Protein AF-A0A527GU09-F1 (afdb_monomer_lite)

Radius of gyration: 23.4 Å; chains: 1; bounding box: 58×32×61 Å

Secondary structure (DSSP, 8-state):
---HHHHHHHHHHHHHHHT-EE-TTT--EES-TT-GGGGG---HHHHHHHHHHHHHHHHHHHTGGG-----------SPPHHHHHHHHHHHHHHHHHHHHHHTSTTTHHHHHHHHHHHHHHHH-S-GGGTTTT-THHHHHHHHHHHHHHHH-

pLDDT: mean 88.24, std 10.56, range [45.12, 97.31]

Structure (mmCIF, N/CA/C/O backbone):
data_AF-A0A527GU09-F1
#
_entry.id   AF-A0A527GU09-F1
#
loop_
_atom_site.group_PDB
_atom_site.id
_atom_site.type_symbol
_atom_site.label_atom_id
_atom_site.label_alt_id
_atom_site.label_comp_id
_atom_site.label_asym_id
_atom_site.label_entity_id
_atom_site.label_seq_id
_atom_site.pdbx_PDB_ins_code
_atom_site.Cartn_x
_atom_site.Cartn_y
_atom_site.Cartn_z
_atom_site.occupancy
_atom_site.B_iso_or_equiv
_atom_site.auth_seq_id
_atom_site.auth_comp_id
_atom_site.auth_asym_id
_atom_site.auth_atom_id
_atom_site.pdbx_PDB_model_num
ATOM 1 N N . HIS A 1 1 ? -3.955 -21.034 -8.053 1.00 45.12 1 HIS A N 1
ATOM 2 C CA . HIS A 1 1 ? -2.641 -21.628 -8.387 1.00 45.12 1 HIS A CA 1
ATOM 3 C C . HIS A 1 1 ? -1.957 -20.777 -9.452 1.00 45.12 1 HIS A C 1
ATOM 5 O O . HIS A 1 1 ? -2.577 -20.508 -10.473 1.00 45.12 1 HIS A O 1
ATOM 11 N N . GLY A 1 2 ? -0.737 -20.290 -9.207 1.00 72.62 2 GLY A N 1
ATOM 12 C CA . GLY A 1 2 ? 0.011 -19.499 -10.193 1.00 72.62 2 GLY A CA 1
ATOM 13 C C . GLY A 1 2 ? 0.634 -20.396 -11.265 1.00 72.62 2 GLY A C 1
ATOM 14 O O . GLY A 1 2 ? 1.247 -21.406 -10.936 1.00 72.62 2 GLY A O 1
ATOM 15 N N . SER A 1 3 ? 0.469 -20.050 -12.543 1.00 92.00 3 SER A N 1
ATOM 16 C CA . SER A 1 3 ? 1.135 -20.753 -13.647 1.00 92.00 3 SER A CA 1
ATOM 17 C C . SER A 1 3 ? 2.580 -20.269 -13.772 1.00 92.00 3 SER A C 1
ATOM 19 O O . SER A 1 3 ? 2.814 -19.077 -13.969 1.00 92.00 3 SER A O 1
ATOM 21 N N . ILE A 1 4 ? 3.540 -21.195 -13.699 1.00 92.94 4 ILE A N 1
ATOM 22 C CA . ILE A 1 4 ? 4.978 -20.910 -13.852 1.00 92.94 4 ILE A CA 1
ATOM 23 C C . ILE A 1 4 ? 5.263 -20.244 -15.204 1.00 92.94 4 ILE A C 1
ATOM 25 O O . ILE A 1 4 ? 6.051 -19.306 -15.277 1.00 92.94 4 ILE A O 1
ATOM 29 N N . VAL A 1 5 ? 4.567 -20.671 -16.261 1.00 95.00 5 VAL A N 1
ATOM 30 C CA . VAL A 1 5 ? 4.703 -20.088 -17.604 1.00 95.00 5 VAL A CA 1
ATOM 31 C C . VAL A 1 5 ? 4.284 -18.618 -17.605 1.00 95.00 5 VAL A C 1
ATOM 33 O O . VAL A 1 5 ? 4.988 -17.785 -18.167 1.00 95.00 5 VAL A O 1
ATOM 36 N N . LYS A 1 6 ? 3.182 -18.274 -16.921 1.00 91.88 6 LYS A N 1
ATOM 37 C CA . LYS A 1 6 ? 2.744 -16.876 -16.780 1.00 91.88 6 LYS A CA 1
ATOM 38 C C . LYS A 1 6 ? 3.761 -16.052 -15.988 1.00 91.88 6 LYS A C 1
ATOM 40 O O . LYS A 1 6 ? 4.061 -14.933 -16.382 1.00 91.88 6 LYS A O 1
ATOM 45 N N . ALA A 1 7 ? 4.318 -16.606 -14.910 1.00 92.94 7 ALA A N 1
ATOM 46 C CA . ALA A 1 7 ? 5.339 -15.921 -14.119 1.00 92.94 7 ALA A CA 1
ATOM 47 C C . ALA A 1 7 ? 6.599 -15.630 -14.951 1.00 92.94 7 ALA A C 1
ATOM 49 O O . ALA A 1 7 ? 7.072 -14.497 -14.971 1.00 92.94 7 ALA A O 1
ATOM 50 N N . LEU A 1 8 ? 7.094 -16.623 -15.695 1.00 96.00 8 LEU A N 1
ATOM 51 C CA . LEU A 1 8 ? 8.254 -16.454 -16.569 1.00 96.00 8 LEU A CA 1
ATOM 52 C C . LEU A 1 8 ? 7.981 -15.432 -17.682 1.00 96.00 8 LEU A C 1
ATOM 54 O O . LEU A 1 8 ? 8.824 -14.578 -17.944 1.00 96.00 8 LEU A O 1
ATOM 58 N N . ALA A 1 9 ? 6.791 -15.468 -18.289 1.00 95.38 9 ALA A N 1
ATOM 59 C CA . ALA A 1 9 ? 6.387 -14.489 -19.296 1.00 95.38 9 ALA A CA 1
ATOM 60 C C . ALA A 1 9 ? 6.383 -13.056 -18.738 1.00 95.38 9 ALA A C 1
ATOM 62 O O . ALA A 1 9 ? 6.884 -12.147 -19.394 1.00 95.38 9 ALA A O 1
ATOM 63 N N . MET A 1 10 ? 5.890 -12.856 -17.510 1.00 94.00 10 MET A N 1
ATOM 64 C CA . MET A 1 10 ? 5.904 -11.544 -16.854 1.00 94.00 10 MET A CA 1
ATOM 65 C C . MET A 1 10 ? 7.322 -11.066 -16.514 1.00 94.00 10 MET A C 1
ATOM 67 O O . MET A 1 10 ? 7.601 -9.877 -16.643 1.00 94.00 10 MET A O 1
ATOM 71 N N . VAL A 1 11 ? 8.233 -11.971 -16.136 1.00 94.56 11 VAL A N 1
ATOM 72 C CA . VAL A 1 11 ? 9.654 -11.633 -15.926 1.00 94.56 11 VAL A CA 1
ATOM 73 C C . VAL A 1 11 ? 10.297 -11.171 -17.231 1.00 94.56 11 VAL A C 1
ATOM 75 O O . VAL A 1 11 ? 10.931 -10.120 -17.260 1.00 94.56 11 VAL A O 1
ATOM 78 N N . VAL A 1 12 ? 10.105 -11.921 -18.320 1.00 95.88 12 VAL A N 1
ATOM 79 C CA . VAL A 1 12 ? 10.639 -11.553 -19.640 1.00 95.88 12 VAL A CA 1
ATOM 80 C C . VAL A 1 12 ? 10.060 -10.217 -20.105 1.00 95.88 12 VAL A C 1
ATOM 82 O O . VAL A 1 12 ? 10.812 -9.362 -20.563 1.00 95.88 12 VAL A O 1
ATOM 85 N N . LEU A 1 13 ? 8.753 -9.999 -19.933 1.00 94.62 13 LEU A N 1
ATOM 86 C CA . LEU A 1 13 ? 8.109 -8.726 -20.256 1.00 94.62 13 LEU A CA 1
ATOM 87 C C . LEU A 1 13 ? 8.721 -7.563 -19.462 1.00 94.62 13 LEU A C 1
ATOM 89 O O . LEU A 1 13 ? 9.043 -6.530 -20.043 1.00 94.62 13 LEU A O 1
ATOM 93 N N . GLY A 1 14 ? 8.932 -7.739 -18.156 1.00 93.38 14 GLY A N 1
ATOM 94 C CA . GLY A 1 14 ? 9.578 -6.734 -17.312 1.00 93.38 14 GLY A CA 1
ATOM 95 C C . GLY A 1 14 ? 11.012 -6.425 -17.748 1.00 93.38 14 GLY A C 1
ATOM 96 O O . GLY A 1 14 ? 11.390 -5.258 -17.815 1.00 93.38 14 GLY A O 1
ATOM 97 N N . LEU A 1 15 ? 11.790 -7.448 -18.115 1.00 93.88 15 LEU A N 1
ATOM 98 C CA . LEU A 1 15 ? 13.144 -7.268 -18.646 1.00 93.88 15 LEU A CA 1
ATOM 99 C C . LEU A 1 15 ? 13.138 -6.498 -19.970 1.00 93.88 15 LEU A C 1
ATOM 101 O O . LEU A 1 15 ? 13.944 -5.589 -20.131 1.00 93.88 15 LEU A O 1
ATOM 105 N N . LEU A 1 16 ? 12.217 -6.811 -20.888 1.00 93.12 16 LEU A N 1
ATOM 106 C CA . LEU A 1 16 ? 12.082 -6.097 -22.163 1.00 93.12 16 LEU A CA 1
ATOM 107 C C . LEU A 1 16 ? 11.758 -4.611 -21.966 1.00 93.12 16 LEU A C 1
ATOM 109 O O . LEU A 1 16 ? 12.310 -3.772 -22.670 1.00 93.12 16 LEU A O 1
ATOM 113 N N . LEU A 1 17 ? 10.902 -4.280 -20.996 1.00 93.69 17 LEU A N 1
ATOM 114 C CA . LEU A 1 17 ? 10.607 -2.889 -20.645 1.00 93.69 17 LEU A CA 1
ATOM 115 C C . LEU A 1 17 ? 11.796 -2.207 -19.948 1.00 93.69 17 LEU A C 1
ATOM 117 O O . LEU A 1 17 ? 12.044 -1.028 -20.177 1.00 93.69 17 LEU A O 1
ATOM 121 N N . GLY A 1 18 ? 12.548 -2.944 -19.127 1.00 92.19 18 GLY A N 1
ATOM 122 C CA . GLY A 1 18 ? 13.689 -2.419 -18.373 1.00 92.19 18 GLY A CA 1
ATOM 123 C C . GLY A 1 18 ? 14.947 -2.149 -19.204 1.00 92.19 18 GLY A C 1
ATOM 124 O O . GLY A 1 18 ? 15.770 -1.337 -18.798 1.00 92.19 18 GLY A O 1
ATOM 125 N N . ILE A 1 19 ? 15.107 -2.800 -20.361 1.00 92.75 19 ILE A N 1
ATOM 126 C CA . ILE A 1 19 ? 16.243 -2.567 -21.274 1.00 92.75 19 ILE A CA 1
ATOM 127 C C . ILE A 1 19 ? 16.008 -1.424 -22.271 1.00 92.75 19 ILE A C 1
ATOM 129 O O . ILE A 1 19 ? 16.902 -1.136 -23.069 1.00 92.75 19 ILE A O 1
ATOM 133 N N . VAL A 1 20 ? 14.825 -0.799 -22.263 1.00 95.25 20 VAL A N 1
ATOM 134 C CA . VAL A 1 20 ? 14.556 0.417 -23.044 1.00 95.25 20 VAL A CA 1
ATOM 135 C C . VAL A 1 20 ? 15.443 1.533 -22.505 1.00 95.25 20 VAL A C 1
ATOM 137 O O . VAL A 1 20 ? 15.391 1.834 -21.314 1.00 95.25 20 VAL A O 1
ATOM 140 N N . GLY A 1 21 ? 16.254 2.142 -23.367 1.00 94.31 21 GLY A N 1
ATOM 141 C CA . GLY A 1 21 ? 17.194 3.179 -22.951 1.00 94.31 21 GLY A CA 1
ATOM 142 C C . GLY A 1 21 ? 18.507 3.155 -23.712 1.00 94.31 21 GLY A C 1
ATOM 143 O O . GLY A 1 21 ? 18.715 2.373 -24.642 1.00 94.31 21 GLY A O 1
ATOM 144 N N . THR A 1 22 ? 19.413 4.029 -23.297 1.00 92.81 22 THR A N 1
ATOM 145 C CA . THR A 1 22 ? 20.792 4.046 -23.788 1.00 92.81 22 THR A CA 1
ATOM 146 C C . THR A 1 22 ? 21.642 3.079 -22.971 1.00 92.81 22 THR A C 1
ATOM 148 O O . THR A 1 22 ? 21.684 3.158 -21.745 1.00 92.81 22 THR A O 1
ATOM 151 N N . ASP A 1 23 ? 22.339 2.159 -23.637 1.00 91.56 23 ASP A N 1
ATOM 152 C CA . ASP A 1 23 ? 23.273 1.263 -22.956 1.00 91.56 23 ASP A CA 1
ATOM 153 C C . ASP A 1 23 ? 24.473 2.051 -22.398 1.00 91.56 23 ASP A C 1
ATOM 155 O O . ASP A 1 23 ? 25.164 2.757 -23.133 1.00 91.56 23 ASP A O 1
ATOM 159 N N . ILE A 1 24 ? 24.739 1.905 -21.095 1.00 87.62 24 ILE A N 1
ATOM 160 C CA . ILE A 1 24 ? 25.754 2.686 -20.366 1.00 87.62 24 ILE A CA 1
ATOM 161 C C . ILE A 1 24 ? 27.206 2.384 -20.772 1.00 87.62 24 ILE A C 1
ATOM 163 O O . ILE A 1 24 ? 28.088 3.194 -20.502 1.00 87.62 24 ILE A O 1
ATOM 167 N N . TYR A 1 25 ? 27.472 1.237 -21.401 1.00 90.75 25 TYR A N 1
ATOM 168 C CA . TYR A 1 25 ? 28.820 0.831 -21.808 1.00 90.75 25 TYR A CA 1
ATOM 169 C C . TYR A 1 25 ? 29.117 1.211 -23.257 1.00 90.75 25 TYR A C 1
ATOM 171 O O . TYR A 1 25 ? 30.238 1.583 -23.592 1.00 90.75 25 TYR A O 1
ATOM 179 N N . THR A 1 26 ? 28.117 1.086 -24.125 1.00 91.81 26 THR A N 1
ATOM 180 C CA . THR A 1 26 ? 28.266 1.225 -25.579 1.00 91.81 26 THR A CA 1
ATOM 181 C C . THR A 1 26 ? 27.683 2.527 -26.122 1.00 91.81 26 THR A C 1
ATOM 183 O O . THR A 1 26 ? 27.971 2.883 -27.261 1.00 91.81 26 THR A O 1
ATOM 186 N N . GLY A 1 27 ? 26.843 3.227 -25.353 1.00 89.31 27 GLY A N 1
ATOM 187 C CA . GLY A 1 27 ? 26.117 4.418 -25.805 1.00 89.31 27 GLY A CA 1
ATOM 188 C C . GLY A 1 27 ? 25.055 4.125 -26.868 1.00 89.31 27 GLY A C 1
ATOM 189 O O . GLY A 1 27 ? 24.494 5.050 -27.454 1.00 89.31 27 GLY A O 1
ATOM 190 N N . THR A 1 28 ? 24.787 2.847 -27.156 1.00 91.25 28 THR A N 1
ATOM 191 C CA . THR A 1 28 ? 23.838 2.452 -28.198 1.00 91.25 28 THR A CA 1
ATOM 192 C C . THR A 1 28 ? 22.397 2.543 -27.682 1.00 91.25 28 THR A C 1
ATOM 194 O O . THR A 1 28 ? 22.109 2.047 -26.588 1.00 91.25 28 THR A O 1
ATOM 197 N N . PRO A 1 29 ? 21.467 3.158 -28.438 1.00 91.69 29 PRO A N 1
ATOM 198 C CA . PRO A 1 29 ? 20.060 3.184 -28.062 1.00 91.69 29 PRO A CA 1
ATOM 199 C C . PRO A 1 29 ? 19.424 1.803 -28.262 1.00 91.69 29 PRO A C 1
ATOM 201 O O . PRO A 1 29 ? 19.559 1.186 -29.320 1.00 91.69 29 PRO A O 1
ATOM 204 N N . ARG A 1 30 ? 18.684 1.329 -27.259 1.00 93.00 30 ARG A N 1
ATOM 205 C CA . ARG A 1 30 ? 17.937 0.068 -27.283 1.00 93.00 30 ARG A CA 1
ATOM 206 C C . ARG A 1 30 ? 16.452 0.341 -27.124 1.00 93.00 30 ARG A C 1
ATOM 208 O O . ARG A 1 30 ? 16.034 0.979 -26.165 1.00 93.00 30 ARG A O 1
ATOM 215 N N . PHE A 1 31 ? 15.657 -0.153 -28.074 1.00 92.00 31 PHE A N 1
ATOM 216 C CA . PHE A 1 31 ? 14.192 -0.052 -28.053 1.00 92.00 31 PHE A CA 1
ATOM 217 C C . PHE A 1 31 ? 13.648 1.380 -27.876 1.00 92.00 31 PHE A C 1
ATOM 219 O O . PHE A 1 31 ? 12.525 1.563 -27.422 1.00 92.00 31 PHE A O 1
ATOM 226 N N . THR A 1 32 ? 14.412 2.403 -28.275 1.00 91.06 32 THR A N 1
ATOM 227 C CA . THR A 1 32 ? 13.976 3.807 -28.185 1.00 91.06 32 THR A CA 1
ATOM 228 C C . THR A 1 32 ? 12.988 4.194 -29.285 1.00 91.06 32 THR A C 1
ATOM 230 O O . THR A 1 32 ? 12.349 5.234 -29.194 1.00 91.06 32 THR A O 1
ATOM 233 N N . LEU A 1 33 ? 12.843 3.368 -30.332 1.00 90.38 33 LEU A N 1
ATOM 234 C CA . LEU A 1 33 ? 11.878 3.545 -31.431 1.00 90.38 33 LEU A CA 1
ATOM 235 C C . LEU A 1 33 ? 11.956 4.917 -32.137 1.00 90.38 33 LEU A C 1
ATOM 237 O O . LEU A 1 33 ? 10.996 5.346 -32.768 1.00 90.38 33 LEU A O 1
ATOM 241 N N . GLY A 1 34 ? 13.096 5.610 -32.040 1.00 87.56 34 GLY A N 1
ATOM 242 C CA . GLY A 1 34 ? 13.276 6.967 -32.571 1.00 87.56 34 GLY A CA 1
ATOM 243 C C . GLY A 1 34 ? 12.707 8.087 -31.688 1.00 87.56 34 GLY A C 1
ATOM 244 O O . GLY A 1 34 ? 12.815 9.253 -32.059 1.00 87.56 34 GLY A O 1
ATOM 245 N N . ILE A 1 35 ? 12.144 7.756 -30.523 1.00 91.81 35 ILE A N 1
ATOM 246 C CA . ILE A 1 35 ? 11.644 8.704 -29.521 1.00 91.81 35 ILE A CA 1
ATOM 247 C C . ILE A 1 35 ? 12.801 9.076 -28.590 1.00 91.81 35 ILE A C 1
ATOM 249 O O . ILE A 1 35 ? 13.449 8.209 -27.999 1.00 91.81 35 ILE A O 1
ATOM 253 N N . ARG A 1 36 ? 13.087 10.377 -28.471 1.00 89.19 36 ARG A N 1
ATOM 254 C CA . ARG A 1 36 ? 14.266 10.874 -27.746 1.00 89.19 36 ARG A CA 1
ATOM 255 C C . ARG A 1 36 ? 14.139 10.660 -26.241 1.00 89.19 36 ARG A C 1
ATOM 257 O O . ARG A 1 36 ? 15.120 10.330 -25.590 1.00 89.19 36 ARG A O 1
ATOM 264 N N . GLU A 1 37 ? 12.930 10.786 -25.717 1.00 89.38 37 GLU A N 1
ATOM 265 C CA . GLU A 1 37 ? 12.577 10.602 -24.312 1.00 89.38 37 GLU A CA 1
ATOM 266 C C . GLU A 1 37 ? 12.854 9.172 -23.835 1.00 89.38 37 GLU A C 1
ATOM 268 O O . GLU A 1 37 ? 13.155 8.955 -22.668 1.00 89.38 37 GLU A O 1
ATOM 273 N N . TYR A 1 38 ? 12.813 8.185 -24.736 1.00 92.19 38 TYR A N 1
ATOM 274 C CA . TYR A 1 38 ? 13.115 6.796 -24.389 1.00 92.19 38 TYR A CA 1
ATOM 275 C C . TYR A 1 38 ? 14.611 6.527 -24.244 1.00 92.19 38 TYR A C 1
ATOM 277 O O . TYR A 1 38 ? 14.970 5.457 -23.766 1.00 92.19 38 TYR A O 1
ATOM 285 N N . ALA A 1 39 ? 15.490 7.467 -24.610 1.00 91.56 39 ALA A N 1
ATOM 286 C CA . ALA A 1 39 ? 16.925 7.343 -24.359 1.00 91.56 39 ALA A CA 1
ATOM 287 C C . ALA A 1 39 ? 17.251 7.309 -22.854 1.00 91.56 39 ALA A C 1
ATOM 289 O O . ALA A 1 39 ? 18.205 6.627 -22.469 1.00 91.56 39 ALA A O 1
ATOM 290 N N . ASP A 1 40 ? 16.423 7.968 -22.036 1.00 90.88 40 ASP A N 1
ATOM 291 C CA . ASP A 1 40 ? 16.496 7.980 -20.567 1.00 90.88 40 ASP A CA 1
ATOM 292 C C . ASP A 1 40 ? 15.783 6.768 -19.931 1.00 90.88 40 ASP A C 1
ATOM 294 O O . ASP A 1 40 ? 15.778 6.597 -18.711 1.00 90.88 40 ASP A O 1
ATOM 298 N N . GLY A 1 41 ? 15.198 5.903 -20.766 1.00 92.38 41 GLY A N 1
ATOM 299 C CA . GLY A 1 41 ? 14.416 4.741 -20.368 1.00 92.38 41 GLY A CA 1
ATOM 300 C C . GLY A 1 41 ? 12.957 5.059 -20.043 1.00 92.38 41 GLY A C 1
ATOM 301 O O . GLY A 1 41 ? 12.468 6.178 -20.198 1.00 92.38 41 GLY A O 1
ATOM 302 N N . LEU A 1 42 ? 12.218 4.032 -19.625 1.00 93.44 42 LEU A N 1
ATOM 303 C CA . LEU A 1 42 ? 10.815 4.190 -19.248 1.00 93.44 42 LEU A CA 1
ATOM 304 C C . LEU A 1 42 ? 10.695 4.703 -17.812 1.00 93.44 42 LEU A C 1
ATOM 306 O O . LEU A 1 42 ? 11.308 4.167 -16.888 1.00 93.44 42 LEU A O 1
ATOM 310 N N . ASN A 1 43 ? 9.834 5.701 -17.603 1.00 91.50 43 ASN A N 1
ATOM 311 C CA . ASN A 1 43 ? 9.521 6.176 -16.261 1.00 91.50 43 ASN A CA 1
ATOM 312 C C . ASN A 1 43 ? 8.832 5.059 -15.461 1.00 91.50 43 ASN A C 1
ATOM 314 O O . ASN A 1 43 ? 7.689 4.689 -15.740 1.00 91.50 43 ASN A O 1
ATOM 318 N N . PHE A 1 44 ? 9.529 4.551 -14.443 1.00 88.94 44 PHE A N 1
ATOM 319 C CA . PHE A 1 44 ? 9.048 3.456 -13.604 1.00 88.94 44 PHE A CA 1
ATOM 320 C C . PHE A 1 44 ? 7.674 3.743 -12.984 1.00 88.94 44 PHE A C 1
ATOM 322 O O . PHE A 1 44 ? 6.802 2.878 -13.009 1.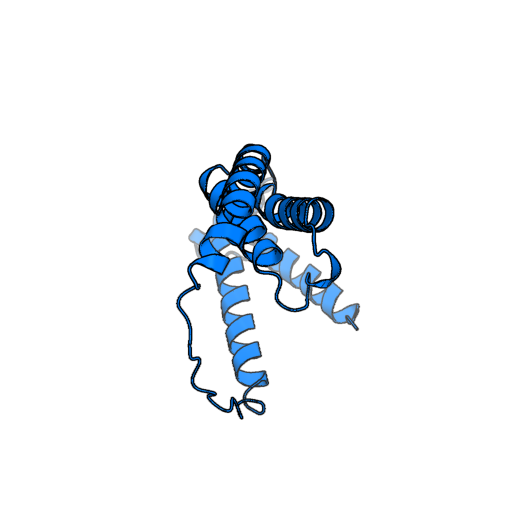00 88.94 44 PHE A O 1
ATOM 329 N N . VAL A 1 45 ? 7.457 4.962 -12.476 1.00 91.44 45 VAL A N 1
ATOM 330 C CA . VAL A 1 45 ? 6.187 5.359 -11.849 1.00 91.44 45 VAL A CA 1
ATOM 331 C C . VAL A 1 45 ? 5.056 5.319 -12.873 1.00 91.44 45 VAL A C 1
ATOM 333 O O . VAL A 1 45 ? 4.004 4.748 -12.597 1.00 91.44 45 VAL A O 1
ATOM 336 N N . ALA A 1 46 ? 5.277 5.861 -14.073 1.00 92.12 46 ALA A N 1
ATOM 337 C CA . ALA A 1 46 ? 4.274 5.858 -15.135 1.00 92.12 46 ALA A CA 1
ATOM 338 C C . ALA A 1 46 ? 3.896 4.431 -15.568 1.00 92.12 46 ALA A C 1
ATOM 340 O O . ALA A 1 46 ? 2.712 4.118 -15.687 1.00 92.12 46 ALA A O 1
ATOM 341 N N . VAL A 1 47 ? 4.888 3.551 -15.750 1.00 93.44 47 VAL A N 1
ATOM 342 C CA . VAL A 1 47 ? 4.653 2.141 -16.103 1.00 93.44 47 VAL A CA 1
ATOM 343 C C . VAL A 1 47 ? 3.902 1.418 -14.983 1.00 93.44 47 VAL A C 1
ATOM 345 O O . VAL A 1 47 ? 2.916 0.738 -15.256 1.00 93.44 47 VAL A O 1
ATOM 348 N N . ALA A 1 48 ? 4.319 1.589 -13.726 1.00 91.31 48 ALA A N 1
ATOM 349 C CA . ALA A 1 48 ? 3.691 0.937 -12.579 1.00 91.31 48 ALA A CA 1
ATOM 350 C C . ALA A 1 48 ? 2.222 1.357 -12.406 1.00 91.31 48 ALA A C 1
ATOM 352 O O . ALA A 1 48 ? 1.346 0.498 -12.286 1.00 91.31 48 ALA A O 1
ATOM 353 N N . VAL A 1 49 ? 1.941 2.664 -12.454 1.00 95.19 49 VAL A N 1
ATOM 354 C CA . VAL A 1 49 ? 0.575 3.203 -12.355 1.00 95.19 49 VAL A CA 1
ATOM 355 C C . VAL A 1 49 ? -0.276 2.757 -13.547 1.00 95.19 49 VAL A C 1
ATOM 357 O O . VAL A 1 49 ? -1.422 2.353 -13.358 1.00 95.19 49 VAL A O 1
ATOM 360 N N . GLY A 1 50 ? 0.281 2.762 -14.763 1.00 94.88 50 GLY A N 1
ATOM 361 C CA . GLY A 1 50 ? -0.419 2.317 -15.968 1.00 94.88 50 GLY A CA 1
ATOM 362 C C . GLY A 1 50 ? -0.809 0.839 -15.919 1.00 94.88 50 GLY A C 1
ATOM 363 O O . GLY A 1 50 ? -1.967 0.497 -16.159 1.00 94.88 50 GLY A O 1
ATOM 364 N N . VAL A 1 51 ? 0.127 -0.042 -15.551 1.00 93.06 51 VAL A N 1
ATOM 365 C CA . VAL A 1 51 ? -0.140 -1.485 -15.417 1.00 93.06 51 VAL A CA 1
ATOM 366 C C . VAL A 1 51 ? -1.175 -1.751 -14.325 1.00 93.06 51 VAL A C 1
ATOM 368 O O . VAL A 1 51 ? -2.088 -2.547 -14.540 1.00 93.06 51 VAL A O 1
ATOM 371 N N . PHE A 1 52 ? -1.071 -1.070 -13.178 1.00 91.25 52 PHE A N 1
ATOM 372 C CA . PHE A 1 52 ? -2.050 -1.197 -12.099 1.00 91.25 52 PHE A CA 1
ATOM 373 C C . PHE A 1 52 ? -3.451 -0.765 -12.546 1.00 91.25 52 PHE A C 1
ATOM 375 O O . PHE A 1 52 ? -4.409 -1.511 -12.348 1.00 91.25 52 PHE A O 1
ATOM 382 N N . GLY A 1 53 ? -3.567 0.392 -13.204 1.00 94.38 53 GLY A N 1
ATOM 383 C CA . GLY A 1 53 ? -4.847 0.902 -13.694 1.00 94.38 53 GLY A CA 1
ATOM 384 C C . GLY A 1 53 ? -5.506 -0.041 -14.701 1.00 94.38 53 GLY A C 1
ATOM 385 O O . GLY A 1 53 ? -6.688 -0.353 -14.577 1.00 94.38 53 GLY A O 1
ATOM 386 N N . VAL A 1 54 ? -4.739 -0.571 -15.660 1.00 93.69 54 VAL A N 1
ATOM 387 C CA . VAL A 1 54 ? -5.253 -1.563 -16.621 1.00 93.69 54 VAL A CA 1
ATOM 388 C C . VAL A 1 54 ? -5.695 -2.843 -15.910 1.00 93.69 54 VAL A C 1
ATOM 390 O O . VAL A 1 54 ? -6.770 -3.363 -16.204 1.00 93.69 54 VAL A O 1
ATOM 393 N N . ALA A 1 55 ? -4.909 -3.342 -14.952 1.00 90.94 55 ALA A N 1
ATOM 394 C CA . ALA A 1 55 ? -5.271 -4.529 -14.181 1.00 90.94 55 ALA A CA 1
ATOM 395 C C . ALA A 1 55 ? -6.569 -4.327 -13.383 1.00 90.94 55 ALA A C 1
ATOM 397 O O . ALA A 1 55 ? -7.396 -5.235 -13.312 1.00 90.94 55 ALA A O 1
ATOM 398 N N . GLU A 1 56 ? -6.775 -3.140 -12.810 1.00 88.44 56 GLU A N 1
ATOM 399 C CA . GLU A 1 56 ? -7.992 -2.815 -12.073 1.00 88.44 56 GLU A CA 1
ATOM 400 C C . GLU A 1 56 ? -9.223 -2.746 -12.983 1.00 88.44 56 GLU A C 1
ATOM 402 O O . GLU A 1 56 ? -10.262 -3.300 -12.624 1.00 88.44 56 GLU A O 1
ATOM 407 N N . ILE A 1 57 ? -9.096 -2.146 -14.172 1.00 90.38 57 ILE A N 1
ATOM 408 C CA . ILE A 1 57 ? -10.170 -2.103 -15.178 1.00 90.38 57 ILE A CA 1
ATOM 409 C C . ILE A 1 57 ? -10.557 -3.518 -15.613 1.00 90.38 57 ILE A C 1
ATOM 411 O O . ILE A 1 57 ? -11.737 -3.863 -15.600 1.00 90.38 57 ILE A O 1
ATOM 415 N N . LEU A 1 58 ? -9.573 -4.357 -15.949 1.00 90.12 58 LEU A N 1
ATOM 416 C CA . LEU A 1 58 ? -9.821 -5.746 -16.347 1.00 90.12 58 LEU A CA 1
ATOM 417 C C . LEU A 1 58 ? -10.499 -6.538 -15.226 1.00 90.12 58 LEU A C 1
ATOM 419 O O . LEU A 1 58 ? -11.479 -7.235 -15.470 1.00 90.12 58 LEU A O 1
ATOM 423 N N . ARG A 1 59 ? -10.032 -6.374 -13.984 1.00 86.69 59 ARG A N 1
ATOM 424 C CA . ARG A 1 59 ? -10.652 -7.002 -12.813 1.00 86.69 59 ARG A CA 1
ATOM 425 C C . ARG A 1 59 ? -12.072 -6.489 -12.582 1.00 86.69 59 ARG A C 1
ATOM 427 O O . ARG A 1 59 ? -12.919 -7.243 -12.120 1.00 86.69 59 ARG A O 1
ATOM 434 N N . ASN A 1 60 ? -12.342 -5.213 -12.845 1.00 84.75 60 ASN A N 1
ATOM 435 C CA . ASN A 1 60 ? -13.682 -4.655 -12.692 1.00 84.75 60 ASN A CA 1
ATOM 436 C C . ASN A 1 60 ? -14.664 -5.267 -13.700 1.00 84.75 60 ASN A C 1
ATOM 438 O O . ASN A 1 60 ? -15.756 -5.653 -13.297 1.00 84.75 60 ASN A O 1
ATOM 442 N N . LEU A 1 61 ? -14.235 -5.423 -14.956 1.00 85.88 61 LEU A N 1
ATOM 443 C CA . LEU A 1 61 ? -15.015 -6.063 -16.019 1.00 85.88 61 LEU A CA 1
ATOM 444 C C . LEU A 1 61 ? -15.247 -7.561 -15.767 1.00 85.88 61 LEU A C 1
ATOM 446 O O . LEU A 1 61 ? -16.312 -8.076 -16.077 1.00 85.88 61 LEU A O 1
ATOM 450 N N . GLU A 1 62 ? -14.277 -8.265 -15.178 1.00 83.06 62 GLU A N 1
ATOM 451 C CA . GLU A 1 62 ? -14.414 -9.691 -14.839 1.00 83.06 62 GLU A CA 1
ATOM 452 C C . GLU A 1 62 ? -15.455 -9.949 -13.729 1.00 83.06 62 GLU A C 1
ATOM 454 O O . GLU A 1 62 ? -16.034 -11.028 -13.667 1.00 83.06 62 GLU A O 1
ATOM 459 N N . ASN A 1 63 ? -15.722 -8.965 -12.863 1.00 68.50 63 ASN A N 1
ATOM 460 C CA . ASN A 1 63 ? -16.591 -9.114 -11.687 1.00 68.50 63 ASN A CA 1
ATOM 461 C C . ASN A 1 63 ? -17.995 -8.498 -11.866 1.00 68.50 63 ASN A C 1
ATOM 463 O O . ASN A 1 63 ? -18.631 -8.118 -10.878 1.00 68.50 63 ASN A O 1
ATOM 467 N N . GLU A 1 64 ? -18.496 -8.371 -13.098 1.00 60.31 64 GLU A N 1
ATOM 468 C CA . GLU A 1 64 ? -19.817 -7.774 -13.359 1.00 60.31 64 GLU A CA 1
ATOM 469 C C . GLU A 1 64 ? -20.998 -8.614 -12.820 1.00 60.31 64 GLU A C 1
ATOM 471 O O . GLU A 1 64 ? -22.036 -8.049 -12.469 1.00 60.31 64 GLU A O 1
ATOM 476 N N . ASP A 1 65 ? -20.825 -9.929 -12.632 1.00 57.50 65 ASP A N 1
ATOM 477 C CA . ASP A 1 65 ? -21.918 -10.852 -12.278 1.00 57.50 65 ASP A CA 1
ATOM 478 C C . ASP A 1 65 ? -22.268 -10.937 -10.772 1.00 57.50 65 ASP A C 1
ATOM 480 O O . ASP A 1 65 ? -23.297 -11.509 -10.410 1.00 57.50 65 ASP A O 1
ATOM 484 N N . GLU A 1 66 ? -21.493 -10.332 -9.861 1.00 56.09 66 GLU A N 1
ATOM 485 C CA . GLU A 1 66 ? -21.744 -10.428 -8.404 1.00 56.09 66 GLU A CA 1
ATOM 486 C C . GLU A 1 66 ? -22.341 -9.169 -7.752 1.00 56.09 66 GLU A C 1
ATOM 488 O O . GLU A 1 66 ? -22.422 -9.065 -6.525 1.00 56.09 66 GLU A O 1
ATOM 493 N N . ARG A 1 67 ? -22.846 -8.195 -8.518 1.00 55.44 67 ARG A N 1
ATOM 494 C CA . ARG A 1 67 ? -23.532 -7.031 -7.924 1.00 55.44 67 ARG A CA 1
ATOM 495 C C . ARG A 1 67 ? -25.033 -7.243 -7.724 1.00 55.44 67 ARG A C 1
ATOM 497 O O . ARG A 1 67 ? -25.837 -6.377 -8.049 1.00 55.44 67 ARG A O 1
ATOM 504 N N . SER A 1 68 ? -25.403 -8.304 -7.004 1.00 52.31 68 SER A N 1
ATOM 505 C CA . SER A 1 68 ? -26.542 -8.199 -6.077 1.00 52.31 68 SER A CA 1
ATOM 506 C C . SER A 1 68 ? -26.033 -7.688 -4.727 1.00 52.31 68 SER A C 1
ATOM 508 O O . SER A 1 68 ? -26.176 -8.311 -3.677 1.00 52.31 68 SER A O 1
ATOM 510 N N . VAL A 1 69 ? -25.399 -6.510 -4.734 1.00 57.00 69 VAL A N 1
ATOM 511 C CA . VAL A 1 69 ? -25.184 -5.789 -3.480 1.00 57.00 69 VAL A CA 1
ATOM 512 C C . VAL A 1 69 ? -26.572 -5.362 -3.047 1.00 57.00 69 VAL A C 1
ATOM 514 O O . VAL A 1 69 ? -27.089 -4.334 -3.476 1.00 57.00 69 VAL A O 1
ATOM 517 N N . MET A 1 70 ? -27.221 -6.197 -2.241 1.00 55.09 70 MET A N 1
ATOM 518 C CA . MET A 1 70 ? -28.362 -5.781 -1.456 1.00 55.09 70 MET A CA 1
ATOM 519 C C . MET A 1 70 ? -27.857 -4.570 -0.678 1.00 55.09 70 MET A C 1
ATOM 521 O O . MET A 1 70 ? -27.069 -4.725 0.256 1.00 55.09 70 MET A O 1
ATOM 525 N N . ILE A 1 71 ? -28.216 -3.364 -1.130 1.00 61.00 71 ILE A N 1
ATOM 526 C CA . ILE A 1 71 ? -27.866 -2.107 -0.474 1.00 61.00 71 ILE A CA 1
ATOM 527 C C . ILE A 1 71 ? -28.638 -2.119 0.842 1.00 61.00 71 ILE A C 1
ATOM 529 O O . ILE A 1 71 ? -29.722 -1.555 0.979 1.00 61.00 71 ILE A O 1
ATOM 533 N N . ARG A 1 72 ? -28.113 -2.850 1.828 1.00 64.44 72 ARG A N 1
ATOM 534 C CA . ARG A 1 72 ? -28.549 -2.729 3.204 1.00 64.44 72 ARG A CA 1
ATOM 535 C C . ARG A 1 72 ? -28.159 -1.326 3.607 1.00 64.44 72 ARG A C 1
ATOM 537 O O . ARG A 1 72 ? -26.983 -0.977 3.628 1.00 64.44 72 ARG A O 1
ATOM 544 N N . LYS A 1 73 ? -29.173 -0.518 3.891 1.00 66.69 73 LYS A N 1
ATOM 545 C CA . LYS A 1 73 ? -29.004 0.815 4.448 1.00 66.69 73 LYS A CA 1
ATOM 546 C C . LYS A 1 73 ? -28.134 0.681 5.701 1.00 66.69 73 LYS A C 1
ATOM 548 O O . LYS A 1 73 ? -28.571 0.095 6.689 1.00 66.69 73 LYS A O 1
ATOM 553 N N . VAL A 1 74 ? -26.893 1.156 5.632 1.00 66.88 74 VAL A N 1
ATOM 554 C CA . VAL A 1 74 ? -25.979 1.148 6.775 1.00 66.88 74 VAL A CA 1
ATOM 555 C C . VAL A 1 74 ? -26.492 2.200 7.754 1.00 66.88 74 VAL A C 1
ATOM 557 O O . VAL A 1 74 ? -26.446 3.398 7.484 1.00 66.88 74 VAL A O 1
ATOM 560 N N . THR A 1 75 ? -27.070 1.751 8.863 1.00 78.94 75 THR A N 1
ATOM 561 C CA . THR A 1 75 ? -27.553 2.605 9.955 1.00 78.94 75 THR A CA 1
ATOM 562 C C . THR A 1 75 ? -26.544 2.604 11.098 1.00 78.94 75 THR A C 1
ATOM 564 O O . THR A 1 75 ? -25.900 1.587 11.328 1.00 78.94 75 THR A O 1
ATOM 567 N N . GLY A 1 76 ? -26.440 3.703 11.853 1.00 73.62 76 GLY A N 1
ATOM 568 C CA . GLY A 1 76 ? -25.562 3.760 13.032 1.00 73.62 76 GLY A CA 1
ATOM 569 C C . GLY A 1 76 ? -24.080 3.970 12.707 1.00 73.62 76 GLY A C 1
ATOM 570 O O . GLY A 1 76 ? -23.226 3.387 13.356 1.00 73.62 76 GLY A O 1
ATOM 571 N N . LEU A 1 77 ? -23.772 4.803 11.704 1.00 75.50 77 LEU A N 1
ATOM 572 C CA . LEU A 1 77 ? -22.392 5.133 11.309 1.00 75.50 77 LEU A CA 1
ATOM 573 C C . LEU A 1 77 ? -21.592 5.850 12.407 1.00 75.50 77 LEU A C 1
ATOM 575 O O . LEU A 1 77 ? -20.365 5.815 12.396 1.00 75.50 77 LEU A O 1
ATOM 579 N N . MET A 1 78 ? -22.280 6.533 13.324 1.00 85.69 78 MET A N 1
ATOM 580 C CA . MET A 1 78 ? -21.629 7.244 14.418 1.00 85.69 78 MET A CA 1
ATOM 581 C C . MET A 1 78 ? -21.366 6.291 15.588 1.00 85.69 78 MET A C 1
ATOM 583 O O . MET A 1 78 ? -22.314 5.648 16.049 1.00 85.69 78 MET A O 1
ATOM 587 N N . PRO A 1 79 ? -20.128 6.243 16.112 1.00 84.25 79 PRO A N 1
ATOM 588 C CA . PRO A 1 79 ? -19.814 5.469 17.303 1.00 84.25 79 PRO A CA 1
ATOM 589 C C . PRO A 1 79 ? -20.647 5.934 18.499 1.00 84.25 79 PRO A C 1
ATOM 591 O O . PRO A 1 79 ? -20.898 7.130 18.688 1.00 84.25 79 PRO A O 1
ATOM 594 N N . THR A 1 80 ? -21.051 4.993 19.344 1.00 90.56 80 THR A N 1
ATOM 595 C CA . THR A 1 80 ? -21.705 5.312 20.612 1.00 90.56 80 THR A CA 1
ATOM 596 C C . THR A 1 80 ? -20.712 5.932 21.601 1.00 90.56 80 THR A C 1
ATOM 598 O O . THR A 1 80 ? -19.494 5.876 21.438 1.00 90.56 80 THR A O 1
ATOM 601 N N . ARG A 1 81 ? -21.205 6.525 22.694 1.00 90.38 81 ARG A N 1
ATOM 602 C CA . ARG A 1 81 ? -20.319 7.044 23.756 1.00 90.38 81 ARG A CA 1
ATOM 603 C C . ARG A 1 81 ? -19.449 5.953 24.387 1.00 90.38 81 ARG A C 1
ATOM 605 O O . ARG A 1 81 ? -18.335 6.239 24.823 1.00 90.38 81 ARG A O 1
ATOM 612 N N . GLU A 1 82 ? -19.961 4.728 24.454 1.00 90.19 82 GLU A N 1
ATOM 613 C CA . GLU A 1 82 ? -19.203 3.578 24.941 1.00 90.19 82 GLU A CA 1
ATOM 614 C C . GLU A 1 82 ? -18.086 3.208 23.966 1.00 90.19 82 GLU A C 1
ATOM 616 O O . GLU A 1 82 ? -16.941 3.053 24.390 1.00 90.19 82 GLU A O 1
ATOM 621 N N . ASP A 1 83 ? -18.388 3.199 22.668 1.00 90.81 83 ASP A N 1
ATOM 622 C CA . ASP A 1 83 ? -17.400 3.006 21.608 1.00 90.81 83 ASP A CA 1
ATOM 623 C C . ASP A 1 83 ? -16.276 4.036 21.711 1.00 90.81 83 ASP A C 1
ATOM 625 O O . ASP A 1 83 ? -15.106 3.669 21.745 1.00 90.81 83 ASP A O 1
ATOM 629 N N . PHE A 1 84 ? -16.603 5.322 21.870 1.00 91.12 84 PHE A N 1
ATOM 630 C CA . PHE A 1 84 ? -15.593 6.371 22.057 1.00 91.12 84 PHE A CA 1
ATOM 631 C C . PHE A 1 84 ? -14.666 6.100 23.245 1.00 91.12 84 PHE A C 1
ATOM 633 O O . PHE A 1 84 ? -13.450 6.272 23.136 1.00 91.12 84 PHE A O 1
ATOM 640 N N . ARG A 1 85 ? -15.215 5.635 24.373 1.00 92.00 85 ARG A N 1
ATOM 641 C CA . ARG A 1 85 ? -14.406 5.274 25.544 1.00 92.00 85 ARG A CA 1
ATOM 642 C C . ARG A 1 85 ? -13.522 4.055 25.266 1.00 92.00 85 ARG A C 1
ATOM 644 O O . ARG A 1 85 ? -12.369 4.049 25.694 1.00 92.00 85 ARG A O 1
ATOM 651 N N . ARG A 1 86 ? -14.039 3.048 24.560 1.00 92.38 86 ARG A N 1
ATOM 652 C CA . ARG A 1 86 ? -13.288 1.841 24.181 1.00 92.38 86 ARG A CA 1
ATOM 653 C C . ARG A 1 86 ? -12.175 2.141 23.177 1.00 92.38 86 ARG A C 1
ATOM 655 O O . ARG A 1 86 ? -11.106 1.555 23.286 1.00 92.38 86 ARG A O 1
ATOM 662 N N . MET A 1 87 ? -12.387 3.088 22.262 1.00 94.38 87 MET A N 1
ATOM 663 C CA . MET A 1 87 ? -11.427 3.470 21.219 1.00 94.38 87 MET A CA 1
ATOM 664 C C . MET A 1 87 ? -10.291 4.371 21.709 1.00 94.38 87 MET A C 1
ATOM 666 O O . MET A 1 87 ? -9.201 4.315 21.149 1.00 94.38 87 MET A O 1
ATOM 670 N N . ALA A 1 88 ? -10.506 5.184 22.747 1.00 95.56 88 ALA A N 1
ATOM 671 C CA . ALA A 1 88 ? -9.541 6.207 23.159 1.00 95.56 88 ALA A CA 1
ATOM 672 C C . ALA A 1 88 ? -8.140 5.643 23.467 1.00 95.56 88 ALA A C 1
ATOM 674 O O . ALA A 1 88 ? -7.135 6.161 22.984 1.00 95.56 88 ALA A O 1
ATOM 675 N N . ALA A 1 89 ? -8.061 4.559 24.244 1.00 95.25 89 ALA A N 1
ATOM 676 C CA . ALA A 1 89 ? -6.779 3.953 24.595 1.00 95.25 89 ALA A CA 1
ATOM 677 C C . ALA A 1 89 ? -6.099 3.227 23.408 1.00 95.25 89 ALA A C 1
ATOM 679 O O . ALA A 1 89 ? -4.899 3.445 23.218 1.00 95.25 89 ALA A O 1
ATOM 680 N N . PRO A 1 90 ? -6.817 2.430 22.586 1.00 96.38 90 PRO A N 1
ATOM 681 C CA . PRO A 1 90 ? -6.290 1.902 21.328 1.00 96.38 90 PRO A CA 1
ATOM 682 C C . PRO A 1 90 ? -5.764 2.973 20.377 1.00 96.38 90 PRO A C 1
ATOM 684 O O . PRO A 1 90 ? -4.694 2.788 19.814 1.00 96.38 90 PRO A O 1
ATOM 687 N N . ILE A 1 91 ? -6.463 4.104 20.225 1.00 97.25 91 ILE A N 1
ATOM 688 C CA . ILE A 1 91 ? -6.013 5.210 19.364 1.00 97.25 91 ILE A CA 1
ATOM 689 C C . ILE A 1 91 ? -4.652 5.720 19.832 1.00 97.25 91 ILE A C 1
ATOM 691 O O . ILE A 1 91 ? -3.722 5.810 19.039 1.00 97.25 91 ILE A O 1
ATOM 695 N N . VAL A 1 92 ? -4.504 6.005 21.130 1.00 97.31 92 VAL A N 1
ATOM 696 C CA . VAL A 1 92 ? -3.237 6.511 21.681 1.00 97.31 92 VAL A CA 1
ATOM 697 C C . VAL A 1 92 ? -2.106 5.498 21.492 1.00 97.31 92 VAL A C 1
ATOM 699 O O . VAL A 1 92 ? -1.038 5.861 20.999 1.00 97.31 92 VAL A O 1
ATOM 702 N N . ARG A 1 93 ? -2.328 4.224 21.843 1.00 96.75 93 ARG A N 1
ATOM 703 C CA . ARG A 1 93 ? -1.318 3.166 21.668 1.00 96.75 93 ARG A CA 1
ATOM 704 C C . ARG A 1 93 ? -0.963 2.962 20.198 1.00 96.75 93 ARG A C 1
ATOM 706 O O . ARG A 1 93 ? 0.217 2.883 19.869 1.00 96.75 93 ARG A O 1
ATOM 713 N N . GLY A 1 94 ? -1.971 2.930 19.332 1.00 96.88 94 GLY A N 1
ATOM 714 C CA . GLY A 1 94 ? -1.832 2.804 17.890 1.00 96.88 94 GLY A CA 1
ATOM 715 C C . GLY A 1 94 ? -0.994 3.930 17.304 1.00 96.88 94 GLY A C 1
ATOM 716 O O . GLY A 1 94 ? -0.006 3.651 16.638 1.00 96.88 94 GLY A O 1
ATOM 717 N N . THR A 1 95 ? -1.307 5.186 17.623 1.00 96.25 95 THR A N 1
ATOM 718 C CA . THR A 1 95 ? -0.526 6.351 17.183 1.00 96.25 95 THR A CA 1
ATOM 719 C C . THR A 1 95 ? 0.933 6.261 17.623 1.00 96.25 95 THR A C 1
ATOM 721 O O . THR A 1 95 ? 1.821 6.483 16.808 1.00 96.25 95 THR A O 1
ATOM 724 N N . ILE A 1 96 ? 1.208 5.876 18.877 1.00 95.88 96 ILE A N 1
ATOM 725 C CA . ILE A 1 96 ? 2.588 5.723 19.373 1.00 95.88 96 ILE A CA 1
ATOM 726 C C . ILE A 1 96 ? 3.338 4.641 18.585 1.00 95.88 96 ILE A C 1
ATOM 728 O O . ILE A 1 96 ? 4.466 4.871 18.151 1.00 95.88 96 ILE A O 1
ATOM 732 N N . ILE A 1 97 ? 2.715 3.476 18.377 1.00 95.44 97 ILE A N 1
ATOM 733 C CA . ILE A 1 97 ? 3.297 2.373 17.595 1.00 95.44 97 ILE A CA 1
ATOM 734 C C . ILE A 1 97 ? 3.538 2.815 16.145 1.00 95.44 97 ILE A C 1
ATOM 736 O O . ILE A 1 97 ? 4.614 2.576 15.602 1.00 95.44 97 ILE A O 1
ATOM 740 N N . GLY A 1 98 ? 2.552 3.486 15.547 1.00 94.94 98 GLY A N 1
ATOM 741 C CA . GLY A 1 98 ? 2.594 4.045 14.201 1.00 94.94 98 GLY A CA 1
ATOM 742 C C . GLY A 1 98 ? 3.743 5.015 14.005 1.00 94.94 98 GLY A C 1
ATOM 743 O O . GLY A 1 98 ? 4.573 4.796 13.134 1.00 94.94 98 GLY A O 1
ATOM 744 N N . SER A 1 99 ? 3.842 6.045 14.842 1.00 94.00 99 SER A N 1
ATOM 745 C CA . SER A 1 99 ? 4.923 7.028 14.757 1.00 94.00 99 SER A CA 1
ATOM 746 C C . SER A 1 99 ? 6.297 6.406 15.001 1.00 94.00 99 SER A C 1
ATOM 748 O O . SER A 1 99 ? 7.230 6.697 14.261 1.00 94.00 99 SER A O 1
ATOM 750 N N . ALA A 1 100 ? 6.438 5.520 15.993 1.00 93.00 100 ALA A N 1
ATOM 751 C CA . ALA A 1 100 ? 7.723 4.886 16.292 1.00 93.00 100 ALA A CA 1
ATOM 752 C C . ALA A 1 100 ? 8.232 4.014 15.134 1.00 93.00 100 ALA A C 1
ATOM 754 O O . ALA A 1 100 ? 9.418 4.046 14.810 1.00 93.00 100 ALA A O 1
ATOM 755 N N . LEU A 1 101 ? 7.339 3.247 14.505 1.00 91.88 101 LEU A N 1
ATOM 756 C CA . LEU A 1 101 ? 7.680 2.406 13.358 1.00 91.88 101 LEU A CA 1
ATOM 757 C C . LEU A 1 101 ? 7.718 3.186 12.038 1.00 91.88 101 LEU A C 1
ATOM 759 O O . LEU A 1 101 ? 8.416 2.762 11.125 1.00 91.88 101 LEU A O 1
ATOM 763 N N . GLY A 1 102 ? 7.018 4.316 11.939 1.00 89.19 102 GLY A N 1
ATOM 764 C CA . GLY A 1 102 ? 7.025 5.199 10.772 1.00 89.19 102 GLY A CA 1
ATOM 765 C C . GLY A 1 102 ? 8.369 5.889 10.549 1.00 89.19 102 GLY A C 1
ATOM 766 O O . GLY A 1 102 ? 8.777 6.056 9.414 1.00 89.19 102 GLY A O 1
ATOM 767 N N . ILE A 1 103 ? 9.121 6.187 11.615 1.00 88.94 103 ILE A N 1
ATOM 768 C CA . ILE A 1 103 ? 10.485 6.740 11.494 1.00 88.94 103 ILE A CA 1
ATOM 769 C C . ILE A 1 103 ? 11.441 5.750 10.791 1.00 88.94 103 ILE A C 1
ATOM 771 O O . ILE A 1 103 ? 12.488 6.145 10.274 1.00 88.94 103 ILE A O 1
ATOM 775 N N . LEU A 1 104 ? 11.120 4.450 10.781 1.00 85.75 104 LEU A N 1
ATOM 776 C CA . LEU A 1 104 ? 11.984 3.435 10.189 1.00 85.75 104 LEU A CA 1
ATOM 777 C C . LEU A 1 104 ? 11.845 3.413 8.656 1.00 85.75 104 LEU A C 1
ATOM 779 O O . LEU A 1 104 ? 10.742 3.205 8.141 1.00 85.75 104 LEU A O 1
ATOM 783 N N . PRO A 1 105 ? 12.956 3.522 7.903 1.00 77.19 105 PRO A N 1
ATOM 784 C CA . PRO A 1 105 ? 12.921 3.390 6.453 1.00 77.19 105 PRO A CA 1
ATOM 785 C C . PRO A 1 105 ? 12.542 1.957 6.053 1.00 77.19 105 PRO A C 1
ATOM 787 O O . PRO A 1 105 ? 13.033 0.987 6.627 1.00 77.19 105 PRO A O 1
ATOM 790 N N . GLY A 1 106 ? 11.703 1.815 5.023 1.00 68.56 106 GLY A N 1
ATOM 791 C CA . GLY A 1 106 ? 11.382 0.510 4.431 1.00 68.56 106 GLY A CA 1
ATOM 792 C C . GLY A 1 106 ? 10.148 -0.188 5.015 1.00 68.56 106 GLY A C 1
ATOM 793 O O . GLY A 1 106 ? 10.246 -1.260 5.605 1.00 68.56 106 GLY A O 1
ATOM 794 N N . GLY A 1 107 ? 8.959 0.371 4.770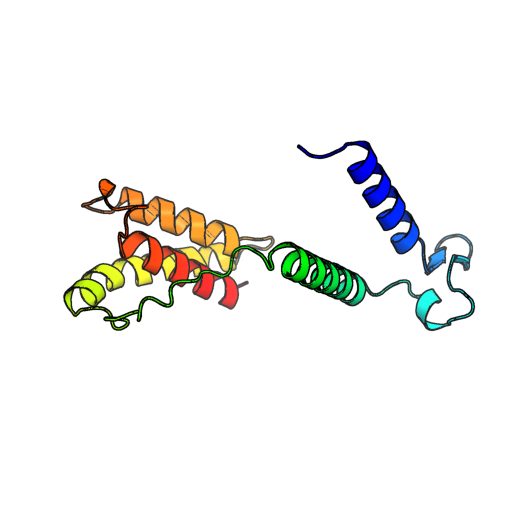 1.00 74.31 107 GLY A N 1
ATOM 795 C CA . GLY A 1 107 ? 7.676 -0.320 4.984 1.00 74.31 107 GLY A CA 1
ATOM 796 C C . GLY A 1 107 ? 7.173 -0.370 6.433 1.00 74.31 107 GLY A C 1
ATOM 797 O O . GLY A 1 107 ? 6.193 -1.068 6.707 1.00 74.31 107 GLY A O 1
ATOM 798 N N . GLY A 1 108 ? 7.796 0.380 7.350 1.00 80.44 108 GLY A N 1
ATOM 799 C CA . GLY A 1 108 ? 7.438 0.428 8.773 1.00 80.44 108 GLY A CA 1
ATOM 800 C C . GLY A 1 108 ? 5.964 0.756 9.039 1.00 80.44 108 GLY A C 1
ATOM 801 O O . GLY A 1 108 ? 5.362 0.162 9.933 1.00 80.44 108 GLY A O 1
ATOM 802 N N . ALA A 1 109 ? 5.342 1.595 8.203 1.00 79.69 109 ALA A N 1
ATOM 803 C CA . ALA A 1 109 ? 3.920 1.935 8.302 1.00 79.69 109 ALA A CA 1
ATOM 804 C C . ALA A 1 109 ? 2.980 0.717 8.156 1.00 79.69 109 ALA A C 1
ATOM 806 O O . ALA A 1 109 ? 2.035 0.575 8.932 1.00 79.69 109 ALA A O 1
ATOM 807 N N . ILE A 1 110 ? 3.262 -0.209 7.227 1.00 83.88 110 ILE A N 1
ATOM 808 C CA . ILE A 1 110 ? 2.446 -1.427 7.047 1.00 83.88 110 ILE A CA 1
ATOM 809 C C . ILE A 1 110 ? 2.597 -2.340 8.266 1.00 83.88 110 ILE A C 1
ATOM 811 O O . ILE A 1 110 ? 1.611 -2.845 8.806 1.00 83.88 110 ILE A O 1
ATOM 815 N N . LEU A 1 111 ? 3.834 -2.531 8.735 1.00 88.81 111 LEU A N 1
ATOM 816 C CA . LEU A 1 111 ? 4.116 -3.349 9.915 1.00 88.81 111 LEU A CA 1
ATOM 817 C C . LEU A 1 111 ? 3.481 -2.764 11.183 1.00 88.81 111 LEU A C 1
ATOM 819 O O . LEU A 1 111 ? 3.067 -3.523 12.061 1.00 88.81 111 LEU A O 1
ATOM 823 N N . ALA A 1 112 ? 3.342 -1.439 11.263 1.00 92.62 112 ALA A N 1
ATOM 824 C CA . ALA A 1 112 ? 2.755 -0.764 12.410 1.00 92.62 112 ALA A CA 1
ATOM 825 C C . ALA A 1 112 ? 1.286 -1.121 12.643 1.00 92.62 112 ALA A C 1
ATOM 827 O O . ALA A 1 112 ? 0.896 -1.357 13.788 1.00 92.62 112 ALA A O 1
ATOM 828 N N . ALA A 1 113 ? 0.482 -1.235 11.583 1.00 92.69 113 ALA A N 1
ATOM 829 C CA . ALA A 1 113 ? -0.917 -1.643 11.703 1.00 92.69 113 ALA A CA 1
ATOM 830 C C . ALA A 1 113 ? -1.045 -3.073 12.266 1.00 92.69 113 ALA A C 1
ATOM 832 O O . ALA A 1 113 ? -1.823 -3.315 13.193 1.00 92.69 113 ALA A O 1
ATOM 833 N N . PHE A 1 114 ? -0.224 -4.011 11.777 1.00 93.50 114 PHE A N 1
ATOM 834 C CA . PHE A 1 114 ? -0.197 -5.396 12.269 1.00 93.50 114 PHE A CA 1
ATOM 835 C C . PHE A 1 114 ? 0.332 -5.511 13.704 1.00 93.50 114 PHE A C 1
ATOM 837 O O . PHE A 1 114 ? -0.216 -6.267 14.517 1.00 93.50 114 PHE A O 1
ATOM 844 N N . ALA A 1 115 ? 1.378 -4.752 14.036 1.00 94.50 115 ALA A N 1
ATOM 845 C CA . ALA A 1 115 ? 1.918 -4.688 15.389 1.00 94.50 115 ALA A CA 1
ATOM 846 C C . ALA A 1 115 ? 0.871 -4.138 16.366 1.00 94.50 115 ALA A C 1
ATOM 848 O O . ALA A 1 115 ? 0.611 -4.756 17.400 1.00 94.50 115 ALA A O 1
ATOM 849 N N . SER A 1 116 ? 0.209 -3.038 15.997 1.00 96.38 116 SER A N 1
ATOM 850 C CA . SER A 1 116 ? -0.880 -2.434 16.764 1.00 96.38 116 SER A CA 1
ATOM 851 C C . SER A 1 116 ? -2.024 -3.424 16.990 1.00 96.38 116 SER A C 1
ATOM 853 O O . SER A 1 116 ? -2.405 -3.657 18.133 1.00 96.38 116 SER A O 1
ATOM 855 N N . TYR A 1 117 ? -2.487 -4.129 15.950 1.00 95.62 117 TYR A N 1
ATOM 856 C CA . TYR A 1 117 ? -3.532 -5.153 16.089 1.00 95.62 117 TYR A CA 1
ATOM 857 C C . TYR A 1 117 ? -3.148 -6.247 17.094 1.00 95.62 117 TYR A C 1
ATOM 859 O O . TYR A 1 117 ? -3.949 -6.653 17.938 1.00 95.62 117 TYR A O 1
ATOM 867 N N . THR A 1 118 ? -1.901 -6.715 17.020 1.00 95.38 118 THR A N 1
ATOM 868 C CA . THR A 1 118 ? -1.383 -7.758 17.911 1.00 95.38 118 THR A CA 1
ATOM 869 C C . THR A 1 118 ? -1.318 -7.274 19.359 1.00 95.38 118 THR A C 1
ATOM 871 O O . THR A 1 118 ? -1.704 -8.008 20.272 1.00 95.38 118 THR A O 1
ATOM 874 N N . VAL A 1 119 ? -0.871 -6.034 19.578 1.00 96.50 119 VAL A N 1
ATOM 875 C CA . VAL A 1 119 ? -0.840 -5.400 20.903 1.00 96.50 119 VAL A CA 1
ATOM 876 C C . VAL A 1 119 ? -2.252 -5.225 21.452 1.00 96.50 119 VAL A C 1
ATOM 878 O O . VAL A 1 119 ? -2.510 -5.636 22.583 1.00 96.50 119 VAL A O 1
ATOM 881 N N . GLU A 1 120 ? -3.184 -4.699 20.658 1.00 96.69 120 GLU A N 1
ATOM 882 C CA . GLU A 1 120 ? -4.572 -4.499 21.080 1.00 96.69 120 GLU A CA 1
ATOM 883 C C . GLU A 1 120 ? -5.245 -5.821 21.445 1.00 96.69 120 GLU A C 1
ATOM 885 O O . GLU A 1 120 ? -5.873 -5.923 22.499 1.00 96.69 120 GLU A O 1
ATOM 890 N N . LYS A 1 121 ? -5.041 -6.875 20.647 1.00 95.50 121 LYS A N 1
ATOM 891 C CA . LYS A 1 121 ? -5.570 -8.206 20.964 1.00 95.50 121 LYS A CA 1
ATOM 892 C C . LYS A 1 121 ? -4.992 -8.761 22.265 1.00 95.50 121 LYS A C 1
ATOM 894 O O . LYS A 1 121 ? -5.704 -9.427 23.009 1.00 95.50 121 LYS A O 1
ATOM 899 N N . ARG A 1 122 ? -3.714 -8.498 22.547 1.00 95.00 122 ARG A N 1
ATOM 900 C CA . ARG A 1 122 ? -3.026 -8.987 23.751 1.00 95.00 122 ARG A CA 1
ATOM 901 C C . ARG A 1 122 ? -3.439 -8.242 25.020 1.00 95.00 122 ARG A C 1
ATOM 903 O O . ARG A 1 122 ? -3.499 -8.852 26.080 1.00 95.00 122 ARG A O 1
ATOM 910 N N . VAL A 1 123 ? -3.674 -6.936 24.915 1.00 94.50 123 VAL A N 1
ATOM 911 C CA . VAL A 1 123 ? -4.021 -6.057 26.046 1.00 94.50 123 VAL A CA 1
ATOM 912 C C . VAL A 1 123 ? -5.530 -6.025 26.302 1.00 94.50 123 VAL A C 1
ATOM 914 O O . VAL A 1 123 ? -5.964 -5.677 27.401 1.00 94.50 123 VAL A O 1
ATOM 917 N N . SER A 1 124 ? -6.345 -6.384 25.308 1.00 92.75 124 SER A N 1
ATOM 918 C CA . SER A 1 124 ? -7.796 -6.369 25.448 1.00 92.75 124 SER A CA 1
ATOM 919 C C . SER A 1 124 ? -8.283 -7.313 26.545 1.00 92.75 124 SER A C 1
ATOM 921 O O . SER A 1 124 ? -7.808 -8.436 26.700 1.00 92.75 124 SER A O 1
ATOM 923 N N . LYS A 1 125 ? -9.305 -6.855 27.271 1.00 89.94 125 LYS A N 1
ATOM 924 C CA . LYS A 1 125 ? -10.065 -7.677 28.219 1.00 89.94 125 LYS A CA 1
ATOM 925 C C . LYS A 1 125 ? -10.966 -8.693 27.507 1.00 89.94 125 LYS A C 1
ATOM 927 O O . LYS A 1 125 ? -11.313 -9.704 28.106 1.00 89.94 125 LYS A O 1
ATOM 932 N N . ASN A 1 126 ? -11.300 -8.439 26.236 1.00 90.75 126 ASN A N 1
ATOM 933 C CA . ASN A 1 126 ? -12.179 -9.265 25.406 1.00 90.75 126 ASN A CA 1
ATOM 934 C C . ASN A 1 126 ? -11.481 -9.712 24.101 1.00 90.75 126 ASN A C 1
ATOM 936 O O . ASN A 1 126 ? -11.945 -9.391 23.002 1.00 90.75 126 ASN A O 1
ATOM 940 N N . PRO A 1 127 ? -10.364 -10.463 24.164 1.00 91.06 127 PRO A N 1
ATOM 941 C CA . PRO A 1 127 ? -9.616 -10.886 22.974 1.00 91.06 127 PRO A CA 1
ATOM 942 C C . PRO A 1 127 ? -10.441 -11.744 21.995 1.00 91.06 127 PRO A C 1
ATOM 944 O O . PRO A 1 127 ? -10.129 -11.801 20.806 1.00 91.06 127 PRO A O 1
ATOM 947 N N . GLN A 1 128 ? -11.509 -12.391 22.466 1.00 93.31 128 GLN A N 1
ATOM 948 C CA . GLN A 1 128 ? -12.444 -13.198 21.674 1.00 93.31 128 GLN A CA 1
ATOM 949 C C . GLN A 1 128 ? -13.316 -12.393 20.693 1.00 93.31 128 GLN A C 1
ATOM 951 O O . GLN A 1 128 ? -13.882 -12.984 19.770 1.00 93.31 128 GLN A O 1
ATOM 956 N N . GLU A 1 129 ? -13.441 -11.075 20.882 1.00 92.69 129 GLU A N 1
ATOM 957 C CA . GLU A 1 129 ? -14.192 -10.183 19.984 1.00 92.69 129 GLU A CA 1
ATOM 958 C C . GLU A 1 129 ? -13.369 -9.789 18.739 1.00 92.69 129 GLU A C 1
ATOM 960 O O . GLU A 1 129 ? -13.916 -9.307 17.742 1.00 92.69 129 GLU A O 1
ATOM 965 N N . PHE A 1 130 ? -12.048 -10.004 18.757 1.00 93.75 130 PHE A N 1
ATOM 966 C CA . PHE A 1 130 ? -11.165 -9.664 17.640 1.00 93.75 130 PHE A CA 1
ATOM 967 C C . PHE A 1 130 ? -11.467 -10.550 16.428 1.00 93.75 130 PHE A C 1
ATOM 969 O O . PHE A 1 130 ? -11.510 -11.775 16.529 1.00 93.75 130 PHE A O 1
ATOM 976 N N . GLY A 1 131 ? -11.691 -9.915 15.273 1.00 90.06 131 GLY A N 1
ATOM 977 C CA . GLY A 1 131 ? -12.183 -10.579 14.059 1.00 90.06 131 GLY A CA 1
ATOM 978 C C . GLY A 1 131 ? -13.703 -10.789 14.022 1.00 90.06 131 GLY A C 1
ATOM 979 O O . GLY A 1 131 ? -14.219 -11.257 13.015 1.00 90.06 131 GLY A O 1
ATOM 980 N N . LYS A 1 132 ? -14.426 -10.417 15.090 1.00 90.69 132 LYS A N 1
ATOM 981 C CA . LYS A 1 132 ? -15.898 -10.474 15.187 1.00 90.69 132 LYS A CA 1
ATOM 982 C C . LYS A 1 132 ? -16.549 -9.100 15.392 1.00 90.69 132 LYS A C 1
ATOM 984 O O . LYS A 1 132 ? -17.746 -9.035 15.644 1.00 90.69 132 LYS A O 1
ATOM 989 N N . GLY A 1 133 ? -15.767 -8.021 15.301 1.00 86.44 133 GLY A N 1
ATOM 990 C CA . GLY A 1 133 ? -16.249 -6.646 15.465 1.00 86.44 133 GLY A CA 1
ATOM 991 C C . GLY A 1 133 ? -15.712 -5.890 16.685 1.00 86.44 133 GLY A C 1
ATOM 992 O O . GLY A 1 133 ? -16.269 -4.850 17.014 1.00 86.44 133 GLY A O 1
ATOM 993 N N . ALA A 1 134 ? -14.650 -6.363 17.356 1.00 92.25 134 ALA A N 1
ATOM 994 C CA . ALA A 1 134 ? -13.971 -5.568 18.389 1.00 92.25 134 ALA A CA 1
ATOM 995 C C . ALA A 1 134 ? -13.505 -4.214 17.835 1.00 92.25 134 ALA A C 1
ATOM 997 O O . ALA A 1 134 ? -12.688 -4.169 16.910 1.00 92.25 134 ALA A O 1
ATOM 998 N N . ILE A 1 135 ? -13.972 -3.122 18.439 1.00 93.12 135 ILE A N 1
ATOM 999 C CA . ILE A 1 135 ? -13.657 -1.766 17.983 1.00 93.12 135 ILE A CA 1
ATOM 1000 C C . ILE A 1 135 ? -12.182 -1.413 18.198 1.00 93.12 135 ILE A C 1
ATOM 1002 O O . ILE A 1 135 ? -11.575 -0.714 17.390 1.00 93.12 135 ILE A O 1
ATOM 1006 N N . GLU A 1 136 ? -11.568 -1.970 19.243 1.00 94.38 136 GLU A N 1
ATOM 1007 C CA . GLU A 1 136 ? -10.141 -1.842 19.540 1.00 94.38 136 GLU A CA 1
ATOM 1008 C C . GLU A 1 136 ? -9.282 -2.458 18.427 1.00 94.38 136 GLU A C 1
ATOM 1010 O O . GLU A 1 136 ? -8.217 -1.937 18.098 1.00 94.38 136 GLU A O 1
ATOM 1015 N N . GLY A 1 137 ? -9.788 -3.525 17.796 1.00 93.25 137 GLY A N 1
ATOM 1016 C CA . GLY A 1 137 ? -9.154 -4.202 16.666 1.00 93.25 137 GLY A CA 1
ATOM 1017 C C . GLY A 1 137 ? -9.188 -3.417 15.354 1.00 93.25 137 GLY A C 1
ATOM 1018 O O . GLY A 1 137 ? -8.581 -3.869 14.389 1.00 93.25 137 GLY A O 1
ATOM 1019 N N . VAL A 1 138 ? -9.866 -2.266 15.315 1.00 94.06 138 VAL A N 1
ATOM 1020 C CA . VAL A 1 138 ? -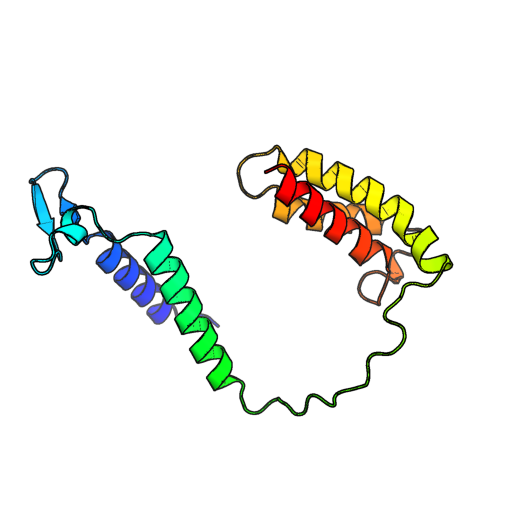9.884 -1.338 14.172 1.00 94.06 138 VAL A CA 1
ATOM 1021 C C . VAL A 1 138 ? -9.239 -0.011 14.562 1.00 94.06 138 VAL A C 1
ATOM 1023 O O . VAL A 1 138 ? -8.316 0.447 13.898 1.00 94.06 138 VAL A O 1
ATOM 1026 N N . ALA A 1 139 ? -9.654 0.578 15.686 1.00 95.75 139 ALA A N 1
ATOM 1027 C CA . ALA A 1 139 ? -9.210 1.906 16.098 1.00 95.75 139 ALA A CA 1
ATOM 1028 C C . ALA A 1 139 ? -7.688 2.003 16.313 1.00 95.75 139 ALA A C 1
ATOM 1030 O O . ALA A 1 139 ? -7.074 2.983 15.890 1.00 95.75 139 ALA A O 1
ATOM 1031 N N . GLY A 1 140 ? -7.066 0.994 16.935 1.00 96.56 140 GLY A N 1
ATOM 1032 C CA . GLY A 1 140 ? -5.613 0.964 17.130 1.00 96.56 140 GLY A CA 1
ATOM 1033 C C . GLY A 1 140 ? -4.832 0.815 15.818 1.00 96.56 140 GLY A C 1
ATOM 1034 O O . GLY A 1 140 ? -3.937 1.625 15.560 1.00 96.56 140 GLY A O 1
ATOM 1035 N N . PRO A 1 141 ? -5.132 -0.194 14.979 1.00 95.12 141 PRO A N 1
ATOM 1036 C CA . PRO A 1 141 ? -4.477 -0.374 13.682 1.00 95.12 141 PRO A CA 1
ATOM 1037 C C . PRO A 1 141 ? -4.635 0.808 12.724 1.00 95.12 141 PRO A C 1
ATOM 1039 O O . PRO A 1 141 ? -3.642 1.224 12.134 1.00 95.12 141 PRO A O 1
ATOM 1042 N N . GLU A 1 142 ? -5.831 1.394 12.617 1.00 94.56 142 GLU A N 1
ATOM 1043 C CA . GLU A 1 142 ? -6.067 2.570 11.764 1.00 94.56 142 GLU A CA 1
ATOM 1044 C C . GLU A 1 142 ? -5.282 3.793 12.254 1.00 94.56 142 GLU A C 1
ATOM 1046 O O . GLU A 1 142 ? -4.672 4.510 11.460 1.00 94.56 142 GLU A O 1
ATOM 1051 N N . SER A 1 143 ? -5.212 3.998 13.575 1.00 96.38 143 SER A N 1
ATOM 1052 C CA . SER A 1 143 ? -4.397 5.074 14.154 1.00 96.38 143 SER A CA 1
ATOM 1053 C C . SER A 1 143 ? -2.904 4.857 13.897 1.00 96.38 143 SER A C 1
ATOM 1055 O O . SER A 1 143 ? -2.195 5.806 13.571 1.00 96.38 143 SER A O 1
ATOM 1057 N N . ALA A 1 144 ? -2.429 3.610 13.987 1.00 95.25 144 ALA A N 1
ATOM 1058 C CA . ALA A 1 144 ? -1.042 3.259 13.687 1.00 95.25 144 ALA A CA 1
ATOM 1059 C C . ALA A 1 144 ? -0.698 3.453 12.208 1.00 95.25 144 ALA A C 1
ATOM 1061 O O . ALA A 1 144 ? 0.365 3.983 11.899 1.00 95.25 144 ALA A O 1
ATOM 1062 N N . ASN A 1 145 ? -1.603 3.071 11.306 1.00 93.88 145 ASN A N 1
ATOM 1063 C CA . ASN A 1 145 ? -1.440 3.281 9.874 1.00 93.88 145 ASN A CA 1
ATOM 1064 C C . ASN A 1 145 ? -1.361 4.779 9.539 1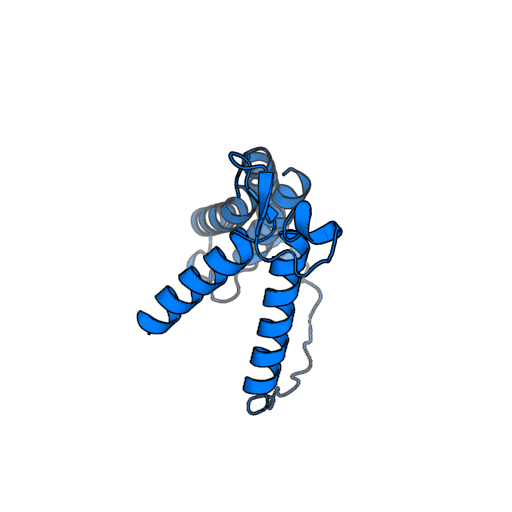.00 93.88 145 ASN A C 1
ATOM 1066 O O . ASN A 1 145 ? -0.431 5.210 8.863 1.00 93.88 145 ASN A O 1
ATOM 1070 N N . ASN A 1 146 ? -2.282 5.586 10.077 1.00 93.81 146 ASN A N 1
ATOM 1071 C CA . ASN A 1 146 ? -2.296 7.031 9.853 1.00 93.81 146 ASN A CA 1
ATOM 1072 C C . ASN A 1 146 ? -1.042 7.722 10.420 1.00 93.81 146 ASN A C 1
ATOM 1074 O O . ASN A 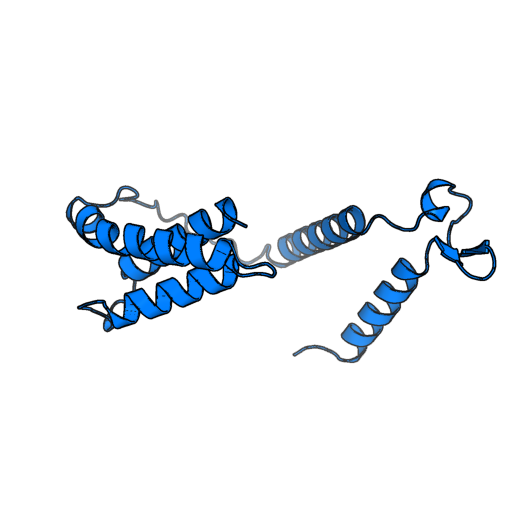1 146 ? -0.410 8.528 9.743 1.00 93.81 146 ASN A O 1
ATOM 1078 N N . ALA A 1 147 ? -0.645 7.381 11.648 1.00 91.81 147 ALA A N 1
ATOM 1079 C CA . ALA A 1 147 ? 0.553 7.938 12.268 1.00 91.81 147 ALA A CA 1
ATOM 1080 C C . ALA A 1 147 ? 1.841 7.492 11.556 1.00 91.81 147 ALA A C 1
ATOM 1082 O O . ALA A 1 147 ? 2.731 8.310 11.329 1.00 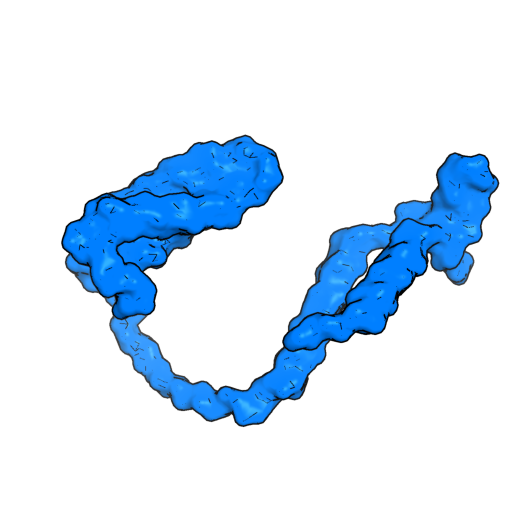91.81 147 ALA A O 1
ATOM 1083 N N . GLY A 1 148 ? 1.927 6.218 11.163 1.00 89.31 148 GLY A N 1
ATOM 1084 C CA . GLY A 1 148 ? 3.054 5.683 10.406 1.00 89.31 148 GLY A CA 1
ATOM 1085 C C . GLY A 1 148 ? 3.199 6.364 9.051 1.00 89.31 148 GLY A C 1
ATOM 1086 O O . GLY A 1 148 ? 4.290 6.817 8.725 1.00 89.31 148 GLY A O 1
ATOM 1087 N N . ALA A 1 149 ? 2.099 6.525 8.312 1.00 85.38 149 ALA A N 1
ATOM 1088 C CA . ALA A 1 149 ? 2.089 7.207 7.019 1.00 85.38 149 ALA A CA 1
ATOM 1089 C C . ALA A 1 149 ? 2.506 8.685 7.110 1.00 85.38 149 ALA A C 1
ATOM 1091 O O . ALA A 1 149 ? 3.188 9.174 6.221 1.00 85.38 149 ALA A O 1
ATOM 1092 N N . GLN A 1 150 ? 2.127 9.387 8.182 1.00 86.12 150 GLN A N 1
ATOM 1093 C CA . GLN A 1 150 ? 2.525 10.784 8.418 1.00 86.12 150 GLN A CA 1
ATOM 1094 C C . GLN A 1 150 ? 3.993 10.949 8.833 1.00 86.12 150 GLN A C 1
ATOM 1096 O O . GLN A 1 150 ? 4.543 12.038 8.698 1.00 86.12 150 GLN A O 1
ATOM 1101 N N . THR A 1 151 ? 4.606 9.905 9.393 1.00 83.19 151 THR A N 1
ATOM 1102 C CA . THR A 1 151 ? 5.962 9.974 9.967 1.00 83.19 151 THR A CA 1
ATOM 1103 C C . THR A 1 151 ? 7.027 9.325 9.064 1.00 83.19 151 THR A C 1
ATOM 1105 O O . THR A 1 151 ? 8.211 9.445 9.369 1.00 83.19 151 THR A O 1
ATOM 1108 N N . SER A 1 152 ? 6.617 8.631 7.992 1.00 69.25 152 SER A N 1
ATOM 1109 C CA . SER A 1 152 ? 7.510 7.937 7.042 1.00 69.25 152 SER A CA 1
ATOM 1110 C C . SER A 1 152 ? 8.005 8.830 5.909 1.00 69.25 152 SER A C 1
ATOM 1112 O O . SER A 1 152 ? 7.288 9.790 5.553 1.00 69.25 152 SER A O 1
#

Foldseek 3Di:
DDDPVVVVVVVVVVVLQQQQAQDPPPRDGDPCVPPPVSNHGDDPVVVVVVVVVVVVVVVVVVPPPPPPPVPPPDPDPDDDPVLVVQLPVLLVQLLVLLQVQLLDPDCSLVVSLVVSLVVLLVPDPCVVCQVVDRSSNPSNSVSSNVNSVVND

Sequence (152 aa):
HGSIVKALAMVVLGLLLGIVGTDIYTGTPRFTLGIREYADGLNFVAVAVGVFGVAEILRNLENEDERSVMIRKVTGLMPTREDFRRMAAPIVRGTIIGSALGILPGGGAILAAFASYTVEKRVSKNPQEFGKGAIEGVAGPESANNAGAQTS